Protein AF-A0A0B6YRT2-F1 (afdb_monomer_lite)

Organism: NCBI:txid1028688

pLDDT: mean 78.16, std 11.41, range [49.25, 94.38]

InterPro domains:
  IPR019412 IML2-like/Tetratricopeptide repeat protein 39-like [PF10300] (1-131)
  IPR019412 IML2-like/Tetratricopeptide repeat protein 39-like [PTHR31859] (1-129)

Foldseek 3Di:
DVVVVVVVVVVVVVVVVQQVVLVVLVVVLVPDDDDDDPVNLVSLLVSLLSLLVQLQVLVLDPPVVQVVQVVVVDHHDNVSSVVSLVVSLVSPDDPSNVVSLVSLLCVQPPSCVVSVVDRGPVVVNVVSPDDD

Radius of gyration: 16.4 Å; chains: 1; bounding box: 40×28×51 Å

Sequence (132 aa):
QDENLISFVKGGLKIRECYKTYKECHKILLNRKTQTDKHTIHFESGVCTGVGAFNLMISLLPSKIMKLLEFVGFSGNKKLGLTEMQRGCELHGGLRSKLCTLFLVAYHSLVTYVLGLGDGDIELASRLLIPV

Secondary structure (DSSP, 8-state):
-HHHHHHHHHHHHHHHHHHHHHHHHHHHHHH------HHHHHHHHHHHHHHHHHHHHHHTS-HHHHHHHHHTT----HHHHHHHHHHHHHS-SSHHHHHHHHHHHHIIIIIHHHTT-SS--HHHHHHHHS--

Structure (mmCIF, N/CA/C/O backbone):
data_AF-A0A0B6YRT2-F1
#
_entry.id   AF-A0A0B6YRT2-F1
#
loop_
_atom_site.group_PDB
_atom_site.id
_atom_site.type_symbol
_atom_site.label_atom_id
_atom_site.label_alt_id
_atom_site.label_comp_id
_atom_site.label_asym_id
_atom_site.label_entity_id
_atom_site.label_seq_id
_atom_site.pdbx_PDB_ins_code
_atom_site.Cartn_x
_atom_site.Cartn_y
_atom_site.Cartn_z
_atom_site.occupancy
_atom_site.B_iso_or_equiv
_atom_site.auth_seq_id
_atom_site.auth_comp_id
_atom_site.auth_asym_id
_atom_site.auth_atom_id
_atom_site.pdbx_PDB_model_num
ATOM 1 N N . GLN A 1 1 ? -7.066 -11.246 30.553 1.00 51.72 1 GLN A N 1
ATOM 2 C CA . GLN A 1 1 ? -7.733 -11.036 29.245 1.00 51.72 1 GLN A CA 1
ATOM 3 C C . GLN A 1 1 ? -7.319 -9.706 28.594 1.00 51.72 1 GLN A C 1
ATOM 5 O O . GLN A 1 1 ? -7.386 -9.612 27.374 1.00 51.72 1 GLN A O 1
ATOM 10 N N . ASP A 1 2 ? -6.803 -8.730 29.354 1.00 60.88 2 ASP A N 1
ATOM 11 C CA . ASP A 1 2 ? -6.440 -7.385 28.861 1.00 60.88 2 ASP A CA 1
ATOM 12 C C . ASP A 1 2 ? -5.130 -7.290 28.051 1.00 60.88 2 ASP A C 1
ATOM 14 O O . ASP A 1 2 ? -5.015 -6.440 27.167 1.00 60.88 2 ASP A O 1
ATOM 18 N N . GLU 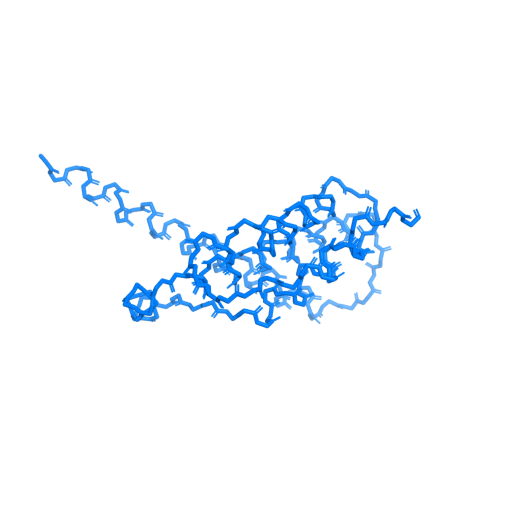A 1 3 ? -4.155 -8.185 28.267 1.00 69.00 3 GLU A N 1
ATOM 19 C CA . GLU A 1 3 ? -2.890 -8.193 27.500 1.00 69.00 3 GLU A CA 1
ATOM 20 C C . GLU A 1 3 ? -3.098 -8.411 25.993 1.00 69.00 3 GLU A C 1
ATOM 22 O O . GLU A 1 3 ? -2.397 -7.820 25.163 1.00 69.00 3 GLU A O 1
ATOM 27 N N . ASN A 1 4 ? -4.105 -9.206 25.622 1.00 81.94 4 ASN A N 1
ATOM 28 C CA . ASN A 1 4 ? -4.437 -9.448 24.221 1.00 81.94 4 ASN A CA 1
ATOM 29 C C . ASN A 1 4 ? -4.987 -8.178 23.562 1.00 81.94 4 ASN A C 1
ATOM 31 O O . ASN A 1 4 ? -4.567 -7.827 22.464 1.00 81.94 4 ASN A O 1
ATOM 35 N N . LEU A 1 5 ? -5.856 -7.420 24.239 1.00 82.12 5 LEU A N 1
ATOM 36 C CA . LEU A 1 5 ? -6.396 -6.178 23.679 1.00 82.12 5 LEU A CA 1
ATOM 37 C C . LEU A 1 5 ? -5.303 -5.112 23.510 1.00 82.12 5 LEU A C 1
ATOM 39 O O . LEU A 1 5 ? -5.216 -4.465 22.465 1.00 82.12 5 LEU A O 1
ATOM 43 N N . ILE A 1 6 ? -4.424 -4.969 24.505 1.00 86.69 6 ILE A N 1
ATOM 44 C CA . ILE A 1 6 ? -3.298 -4.026 24.449 1.00 86.69 6 ILE A CA 1
ATOM 45 C C . ILE A 1 6 ? -2.336 -4.391 23.310 1.00 86.69 6 ILE A C 1
ATOM 47 O O . ILE A 1 6 ? -1.856 -3.504 22.598 1.00 86.69 6 ILE A O 1
ATOM 51 N N . SER A 1 7 ? -2.052 -5.678 23.105 1.00 84.81 7 SER A N 1
ATOM 52 C CA . SER A 1 7 ? -1.199 -6.125 21.998 1.00 84.81 7 SER A CA 1
ATOM 53 C C . SER A 1 7 ? -1.856 -5.918 20.627 1.00 84.81 7 SER A C 1
ATOM 55 O O . SER A 1 7 ? -1.161 -5.470 19.711 1.00 84.81 7 SER A O 1
ATOM 57 N N . PHE A 1 8 ? -3.176 -6.099 20.490 1.00 82.50 8 PHE A N 1
ATOM 58 C CA . PHE A 1 8 ? -3.915 -5.738 19.269 1.00 82.50 8 PHE A CA 1
ATOM 59 C C . PHE A 1 8 ? -3.815 -4.243 18.948 1.00 82.50 8 PHE A C 1
ATOM 61 O O . PHE A 1 8 ? -3.486 -3.874 17.818 1.00 82.50 8 PHE A O 1
ATOM 68 N N . VAL A 1 9 ? -4.029 -3.375 19.942 1.00 86.38 9 VAL A N 1
ATOM 69 C CA . VAL A 1 9 ? -3.911 -1.917 19.766 1.00 86.38 9 VAL A CA 1
ATOM 70 C C . VAL A 1 9 ? -2.486 -1.533 19.364 1.00 86.38 9 VAL A C 1
ATOM 72 O O . VAL A 1 9 ? -2.293 -0.789 18.400 1.00 86.38 9 VAL A O 1
ATOM 75 N N . LYS A 1 10 ? -1.470 -2.083 20.041 1.00 86.62 10 LYS A N 1
ATOM 76 C CA . LYS A 1 10 ? -0.059 -1.875 19.675 1.00 86.62 10 LYS A CA 1
ATOM 77 C C . LYS A 1 10 ? 0.233 -2.348 18.249 1.00 86.62 10 LYS A C 1
ATOM 79 O O . LYS A 1 10 ? 0.958 -1.667 17.526 1.00 86.62 10 LYS A O 1
ATOM 84 N N . GLY A 1 11 ? -0.340 -3.476 17.832 1.00 86.44 11 GLY A N 1
ATOM 85 C CA . GLY A 1 11 ? -0.260 -3.972 16.458 1.00 86.44 11 GLY A CA 1
ATOM 86 C C . GLY A 1 11 ? -0.811 -2.959 15.454 1.00 86.44 11 GLY A C 1
ATOM 87 O O . GLY A 1 11 ? -0.103 -2.568 14.526 1.00 86.44 11 GLY A O 1
ATOM 88 N N . GLY A 1 12 ? -2.022 -2.449 15.691 1.00 84.75 12 GLY A N 1
ATOM 89 C CA . GLY A 1 12 ? -2.633 -1.410 14.855 1.00 84.75 12 GLY A CA 1
ATOM 90 C C . GLY A 1 12 ? -1.795 -0.127 14.770 1.00 84.75 12 GLY A C 1
ATOM 91 O O . GLY A 1 12 ? -1.616 0.431 13.686 1.00 84.75 12 GLY A O 1
ATOM 92 N N . LEU A 1 13 ? -1.207 0.316 15.886 1.00 88.00 13 LEU A N 1
ATOM 93 C CA . LEU A 1 13 ? -0.321 1.487 15.909 1.00 88.00 13 LEU A CA 1
ATOM 94 C C . LEU A 1 13 ? 0.959 1.276 15.088 1.00 88.00 13 LEU A C 1
ATOM 96 O O . LEU A 1 13 ? 1.362 2.184 14.362 1.00 88.00 13 LEU A O 1
ATOM 100 N N . LYS A 1 14 ? 1.563 0.083 15.135 1.00 88.44 14 LYS A N 1
ATOM 101 C CA . LYS A 1 14 ? 2.730 -0.256 14.301 1.00 88.44 14 LYS A CA 1
ATOM 102 C C . LYS A 1 14 ? 2.387 -0.274 12.812 1.00 88.44 14 LYS A C 1
ATOM 104 O O . LYS A 1 14 ? 3.154 0.233 11.996 1.00 88.44 14 LYS A O 1
ATOM 109 N N . ILE A 1 15 ? 1.215 -0.802 12.455 1.00 88.00 15 ILE A N 1
ATOM 110 C CA . ILE A 1 15 ? 0.708 -0.753 11.075 1.00 88.00 15 ILE A CA 1
ATOM 111 C C . ILE A 1 15 ? 0.567 0.711 10.618 1.00 88.00 15 ILE A C 1
ATOM 113 O O . ILE A 1 15 ? 0.920 1.038 9.483 1.00 88.00 15 ILE A O 1
ATOM 117 N N . ARG A 1 16 ? 0.141 1.618 11.513 1.00 87.19 16 ARG A N 1
ATOM 118 C CA . ARG A 1 16 ? 0.041 3.065 11.228 1.00 87.19 16 ARG A CA 1
ATOM 119 C C . ARG A 1 16 ? 1.366 3.683 10.882 1.00 87.19 16 ARG A C 1
ATOM 121 O O . ARG A 1 16 ? 1.475 4.440 9.920 1.00 87.19 16 ARG A O 1
ATOM 128 N N . GLU A 1 17 ? 2.348 3.397 11.715 1.00 90.81 17 GLU A N 1
ATOM 129 C CA . GLU A 1 17 ? 3.688 3.925 11.569 1.00 90.81 17 GLU A CA 1
ATOM 130 C C . GLU A 1 17 ? 4.311 3.437 10.262 1.00 90.81 17 GLU A C 1
ATOM 132 O O . GLU A 1 17 ? 4.808 4.250 9.488 1.00 90.81 17 GLU A O 1
ATOM 137 N N . CYS A 1 18 ? 4.145 2.150 9.942 1.00 91.38 18 CYS A N 1
ATOM 138 C CA . CYS A 1 18 ? 4.561 1.586 8.661 1.00 91.38 18 CYS A CA 1
ATOM 139 C C . CYS A 1 18 ? 3.924 2.324 7.470 1.00 91.38 18 CYS A C 1
ATOM 141 O O . CYS A 1 18 ? 4.638 2.774 6.570 1.00 91.38 18 CYS A O 1
ATOM 143 N N . TYR A 1 19 ? 2.602 2.529 7.488 1.00 90.88 19 TYR A N 1
ATOM 144 C CA . TYR A 1 19 ? 1.917 3.270 6.426 1.00 90.88 19 TYR A CA 1
ATOM 145 C C . TYR A 1 19 ? 2.415 4.719 6.313 1.00 90.88 19 TYR A C 1
ATOM 147 O O . TYR A 1 19 ? 2.618 5.232 5.209 1.00 90.88 19 TYR A O 1
ATOM 155 N N . LYS A 1 20 ? 2.658 5.389 7.445 1.00 91.56 20 LYS A N 1
ATOM 156 C CA . LYS A 1 20 ? 3.205 6.751 7.470 1.00 91.56 20 LYS A CA 1
ATOM 157 C C . LYS A 1 20 ? 4.597 6.807 6.838 1.00 91.56 20 LYS A C 1
ATOM 159 O O . LYS A 1 20 ? 4.827 7.682 6.009 1.00 91.56 20 LYS A O 1
ATOM 164 N N . THR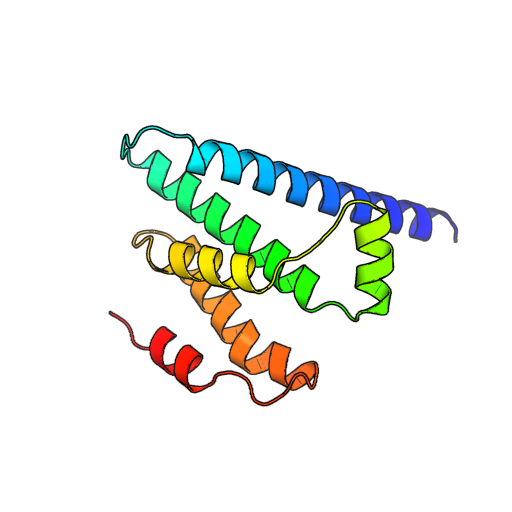 A 1 21 ? 5.475 5.860 7.159 1.00 94.38 21 THR A N 1
ATOM 165 C CA . THR A 1 21 ? 6.809 5.759 6.552 1.00 94.38 21 THR A CA 1
ATOM 166 C C . THR A 1 21 ? 6.720 5.627 5.034 1.00 94.38 21 THR A C 1
ATOM 168 O O . THR A 1 21 ? 7.382 6.380 4.325 1.00 94.38 21 THR A O 1
ATOM 171 N N . TYR A 1 22 ? 5.832 4.770 4.514 1.00 94.06 22 TYR A N 1
ATOM 172 C CA . TYR A 1 22 ? 5.622 4.660 3.065 1.00 94.06 22 TYR A CA 1
ATOM 173 C C . TYR A 1 22 ? 5.133 5.966 2.426 1.00 94.06 22 TYR A C 1
ATOM 175 O O . TYR A 1 22 ? 5.610 6.321 1.349 1.00 94.06 22 TYR A O 1
ATOM 183 N N . LYS A 1 23 ? 4.238 6.717 3.084 1.00 92.50 23 LYS A N 1
ATOM 184 C CA . LYS A 1 23 ? 3.802 8.037 2.593 1.00 92.50 23 LYS A CA 1
ATOM 185 C C . LYS A 1 23 ? 4.945 9.049 2.545 1.00 92.50 23 LYS A C 1
ATOM 187 O O . LYS A 1 23 ? 5.028 9.816 1.590 1.00 92.50 23 LYS A O 1
ATOM 192 N N . GLU A 1 24 ? 5.830 9.058 3.538 1.00 94.25 24 GLU A N 1
ATOM 193 C CA . GLU A 1 24 ? 7.006 9.934 3.504 1.00 94.25 24 GLU A CA 1
ATOM 194 C C . GLU A 1 24 ? 7.981 9.519 2.395 1.00 94.25 24 GLU A C 1
ATOM 196 O O . GLU A 1 24 ? 8.430 10.368 1.625 1.00 94.25 24 GLU A O 1
ATOM 201 N N . CYS A 1 25 ? 8.232 8.218 2.215 1.00 93.81 25 CYS A N 1
ATOM 202 C CA . CYS A 1 25 ? 9.041 7.731 1.096 1.00 93.81 25 CYS A CA 1
ATOM 203 C C . CYS A 1 25 ? 8.427 8.078 -0.271 1.00 93.81 25 CYS A C 1
ATOM 205 O O . CYS A 1 25 ? 9.162 8.402 -1.201 1.00 93.81 25 CYS A O 1
ATOM 207 N N . HIS A 1 26 ? 7.097 8.064 -0.392 1.00 93.81 26 HIS A N 1
ATOM 208 C CA . HIS A 1 26 ? 6.385 8.483 -1.604 1.00 93.81 26 HIS A CA 1
ATOM 209 C C . HIS A 1 26 ? 6.596 9.961 -1.916 1.00 93.81 26 HIS A C 1
ATOM 211 O O . HIS A 1 26 ? 6.919 10.304 -3.050 1.00 93.81 26 HIS A O 1
ATOM 217 N N . LYS A 1 27 ? 6.536 10.836 -0.906 1.00 93.12 27 LYS A N 1
ATOM 218 C CA . LYS A 1 27 ? 6.881 12.256 -1.077 1.00 93.12 27 LYS A CA 1
ATOM 219 C C . LYS A 1 27 ? 8.334 12.438 -1.506 1.00 93.12 27 LYS A C 1
ATOM 221 O O . LYS A 1 27 ? 8.604 13.259 -2.376 1.00 93.12 27 LYS A O 1
ATOM 226 N N . ILE A 1 28 ? 9.267 11.694 -0.910 1.00 91.94 28 ILE A N 1
ATOM 227 C CA . ILE A 1 28 ? 10.686 11.746 -1.295 1.00 91.94 28 ILE A CA 1
ATOM 228 C C . ILE A 1 28 ? 10.847 11.336 -2.760 1.00 91.94 28 ILE A C 1
ATOM 230 O O . ILE A 1 28 ? 11.532 12.021 -3.514 1.00 91.94 28 ILE A O 1
ATOM 234 N N . LEU A 1 29 ? 10.181 10.254 -3.169 1.00 89.50 29 LEU A N 1
AT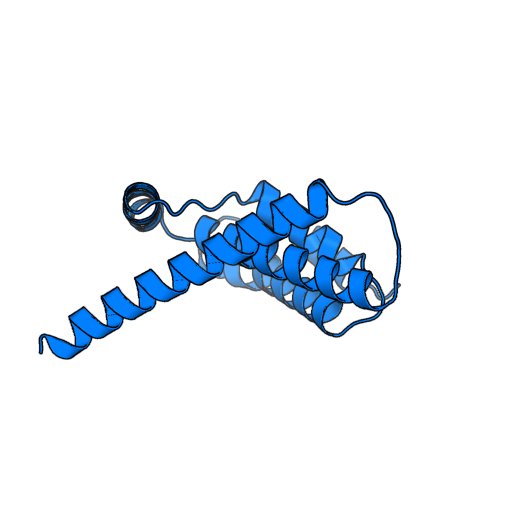OM 235 C CA . LEU A 1 29 ? 10.200 9.754 -4.539 1.00 89.50 29 LEU A CA 1
ATOM 236 C C . LEU A 1 29 ? 9.670 10.793 -5.540 1.00 89.50 29 LEU A C 1
ATOM 238 O O . LEU A 1 29 ? 10.313 11.015 -6.560 1.00 89.50 29 LEU A O 1
ATOM 242 N N . LEU A 1 30 ? 8.552 11.461 -5.234 1.00 87.88 30 LEU A N 1
ATOM 243 C CA . LEU A 1 30 ? 7.955 12.485 -6.104 1.00 87.88 30 LEU A CA 1
ATOM 244 C C . LEU A 1 30 ? 8.807 13.757 -6.227 1.00 87.88 30 LEU A C 1
ATOM 246 O O . LEU A 1 30 ? 8.787 14.410 -7.265 1.00 87.88 30 LEU A O 1
ATOM 250 N N . ASN A 1 31 ? 9.552 14.119 -5.181 1.00 87.38 31 ASN A N 1
ATOM 251 C CA . ASN A 1 31 ? 10.381 15.329 -5.161 1.00 87.38 31 ASN A CA 1
ATOM 252 C C . ASN A 1 31 ? 11.821 15.096 -5.651 1.00 87.38 31 ASN A C 1
ATOM 254 O O . ASN A 1 31 ? 12.629 16.029 -5.683 1.00 87.38 31 ASN A O 1
ATOM 258 N N . ARG A 1 32 ? 12.184 13.859 -6.006 1.00 81.62 32 ARG A N 1
ATOM 259 C CA . ARG A 1 32 ? 13.545 13.523 -6.425 1.00 81.62 32 ARG A CA 1
ATOM 260 C C . ARG A 1 32 ? 13.804 14.003 -7.855 1.00 81.62 32 ARG A C 1
ATOM 262 O O . ARG A 1 32 ? 13.046 13.698 -8.767 1.00 81.62 32 ARG A O 1
ATOM 269 N N . LYS A 1 33 ? 14.930 14.694 -8.072 1.00 69.62 33 LYS A N 1
ATOM 270 C CA . LYS A 1 33 ? 15.444 14.972 -9.424 1.00 69.62 33 LYS A CA 1
ATOM 271 C C . LYS A 1 33 ? 15.954 13.668 -10.042 1.00 69.62 33 LYS A C 1
ATOM 273 O O . LYS A 1 33 ? 16.705 12.944 -9.393 1.00 69.62 33 LYS A O 1
ATOM 278 N N . THR A 1 34 ? 15.523 13.374 -11.265 1.00 61.22 34 THR A N 1
ATOM 279 C CA . THR A 1 34 ? 15.721 12.107 -11.982 1.00 61.22 34 THR A CA 1
ATOM 280 C C . THR A 1 34 ? 17.204 11.741 -12.090 1.00 61.22 34 THR A C 1
ATOM 282 O O . THR A 1 34 ? 17.913 12.211 -12.974 1.00 61.22 34 THR A O 1
ATOM 285 N N . GLN A 1 35 ? 17.690 10.907 -11.173 1.00 61.22 35 GLN A N 1
ATOM 286 C CA . GLN A 1 35 ? 19.000 10.275 -11.267 1.00 61.22 35 GLN A CA 1
ATOM 287 C C . GLN A 1 35 ? 18.770 8.771 -11.146 1.00 61.22 35 GLN A C 1
ATOM 289 O O . GLN A 1 35 ? 18.498 8.246 -10.067 1.00 61.22 35 GLN A O 1
ATOM 294 N N . THR A 1 36 ? 18.762 8.104 -12.296 1.00 65.19 36 THR A N 1
ATOM 295 C CA . THR A 1 36 ? 18.403 6.690 -12.410 1.00 65.19 36 THR A CA 1
ATOM 296 C C . THR A 1 36 ? 19.635 5.833 -12.132 1.00 65.19 36 THR A C 1
ATOM 298 O O . THR A 1 36 ? 20.428 5.562 -13.029 1.00 65.19 36 THR A O 1
ATOM 301 N N . ASP A 1 37 ? 19.817 5.421 -10.878 1.00 71.81 37 ASP A N 1
ATOM 302 C CA . ASP A 1 37 ? 20.793 4.391 -10.497 1.00 71.81 37 ASP A CA 1
ATOM 303 C C . ASP A 1 37 ? 20.099 3.034 -10.219 1.00 71.81 37 ASP A C 1
ATOM 305 O O . ASP A 1 37 ? 18.877 2.950 -10.071 1.00 71.81 37 ASP A O 1
ATOM 309 N N . LYS A 1 38 ? 20.871 1.941 -10.130 1.00 70.88 38 LYS A N 1
ATOM 310 C CA . LYS A 1 38 ? 20.327 0.589 -9.873 1.00 70.88 38 LYS A CA 1
ATOM 311 C C . LYS A 1 38 ? 19.583 0.473 -8.531 1.00 70.88 38 LYS A C 1
ATOM 313 O O . LYS A 1 38 ? 18.639 -0.306 -8.420 1.00 70.88 38 LYS A O 1
ATOM 318 N N . HIS A 1 39 ? 19.971 1.241 -7.514 1.00 73.69 39 HIS A N 1
ATOM 319 C CA . HIS A 1 39 ? 19.301 1.257 -6.209 1.00 73.69 39 HIS A CA 1
ATOM 320 C C . HIS A 1 39 ? 17.977 2.032 -6.254 1.00 73.69 39 HIS A C 1
ATOM 322 O O . HIS A 1 39 ? 17.045 1.721 -5.510 1.00 73.69 39 HIS A O 1
ATOM 328 N N . THR A 1 40 ? 17.863 2.988 -7.171 1.00 79.50 40 THR A N 1
ATOM 329 C CA . THR A 1 40 ? 16.691 3.842 -7.366 1.00 79.50 40 THR A CA 1
ATOM 330 C C . THR A 1 40 ? 15.493 3.050 -7.856 1.00 79.50 40 THR A C 1
ATOM 332 O O . THR A 1 40 ? 14.411 3.218 -7.305 1.00 79.50 40 THR A O 1
ATOM 335 N N . ILE A 1 41 ? 15.695 2.114 -8.786 1.00 81.50 41 ILE A N 1
ATOM 336 C CA . ILE A 1 41 ? 14.636 1.215 -9.279 1.00 81.50 41 ILE A CA 1
ATOM 337 C C . ILE A 1 41 ? 14.065 0.381 -8.128 1.00 81.50 41 ILE A C 1
ATOM 339 O O . ILE A 1 41 ? 12.856 0.187 -7.998 1.00 81.50 41 ILE A O 1
ATOM 343 N N . HIS A 1 42 ? 14.940 -0.097 -7.244 1.00 83.56 42 HIS A N 1
ATOM 344 C CA . HIS A 1 42 ? 14.529 -0.850 -6.074 1.00 83.56 42 HIS A CA 1
ATOM 345 C C . HIS A 1 42 ? 13.820 0.021 -5.037 1.00 83.56 42 HIS A C 1
ATOM 347 O O . HIS A 1 42 ? 12.841 -0.432 -4.450 1.00 83.56 42 HIS A O 1
ATOM 353 N N . PHE A 1 43 ? 14.278 1.238 -4.780 1.00 87.12 43 PHE A N 1
ATOM 354 C CA . PHE A 1 43 ? 13.564 2.137 -3.880 1.00 87.12 43 PHE A CA 1
ATOM 355 C C . PHE A 1 43 ? 12.175 2.472 -4.435 1.00 87.12 43 PHE A C 1
ATOM 357 O O . PHE A 1 43 ? 11.180 2.238 -3.753 1.00 87.12 43 PHE A O 1
ATOM 364 N N . GLU A 1 44 ? 12.108 2.905 -5.693 1.00 88.06 44 GLU A N 1
ATOM 365 C CA . GLU A 1 44 ? 10.871 3.266 -6.379 1.00 88.06 44 GLU A CA 1
ATOM 366 C C . GLU A 1 44 ? 9.870 2.113 -6.370 1.00 88.06 44 GLU A C 1
ATOM 368 O O . GLU A 1 44 ? 8.775 2.269 -5.837 1.00 88.06 44 GLU A O 1
ATOM 373 N N . SER A 1 45 ? 10.276 0.925 -6.830 1.00 86.38 45 SER A N 1
ATOM 374 C CA . SER A 1 45 ? 9.411 -0.259 -6.830 1.00 86.38 45 SER A CA 1
ATOM 375 C C . SER A 1 45 ? 8.870 -0.560 -5.430 1.00 86.38 45 SER A C 1
ATOM 377 O O . SER A 1 45 ? 7.678 -0.793 -5.275 1.00 86.38 45 SER A O 1
ATOM 379 N N . GLY A 1 46 ? 9.702 -0.474 -4.386 1.00 88.25 46 GLY A N 1
ATOM 380 C CA . GLY A 1 46 ? 9.260 -0.714 -3.008 1.00 88.25 46 GLY A CA 1
ATOM 381 C C . GLY A 1 46 ? 8.242 0.295 -2.505 1.00 88.25 46 GLY A C 1
ATOM 382 O O . GLY A 1 46 ? 7.262 -0.089 -1.866 1.00 88.25 46 GLY A O 1
ATOM 383 N N . VAL A 1 47 ? 8.469 1.572 -2.797 1.00 91.94 47 VAL A N 1
ATOM 384 C CA . VAL A 1 47 ? 7.564 2.652 -2.406 1.00 91.94 47 VAL A CA 1
ATOM 385 C C . VAL A 1 47 ? 6.230 2.517 -3.137 1.00 91.94 47 VAL A C 1
ATOM 387 O O . VAL A 1 47 ? 5.194 2.536 -2.475 1.00 91.94 47 VAL A O 1
ATOM 390 N N . CYS A 1 48 ? 6.248 2.287 -4.452 1.00 90.69 48 CYS A N 1
ATOM 391 C CA . CYS A 1 48 ? 5.053 2.038 -5.262 1.00 90.69 48 CYS A CA 1
ATOM 392 C C . CYS A 1 48 ? 4.245 0.849 -4.723 1.00 90.69 48 CYS A C 1
ATOM 394 O O . CYS A 1 48 ? 3.051 0.982 -4.460 1.00 90.69 48 CYS A O 1
ATOM 396 N N . THR A 1 49 ? 4.900 -0.295 -4.473 1.00 89.56 49 THR A N 1
ATOM 397 C CA . THR A 1 49 ? 4.236 -1.489 -3.928 1.00 89.56 49 THR A CA 1
ATOM 398 C C . THR A 1 49 ? 3.620 -1.216 -2.559 1.00 89.56 49 THR A C 1
ATOM 400 O O . THR A 1 49 ? 2.463 -1.555 -2.329 1.00 89.56 49 THR A O 1
ATOM 403 N N . GLY A 1 50 ? 4.371 -0.613 -1.633 1.00 91.06 50 GLY A N 1
ATOM 404 C CA . GLY A 1 50 ? 3.894 -0.380 -0.270 1.00 91.06 50 GLY A CA 1
ATOM 405 C C . GLY A 1 50 ? 2.736 0.614 -0.215 1.00 91.06 50 GLY A C 1
ATOM 406 O O . GLY A 1 50 ? 1.708 0.331 0.402 1.00 91.06 50 GLY A O 1
ATOM 407 N N . VAL A 1 51 ? 2.862 1.750 -0.907 1.00 93.19 51 VAL A N 1
ATOM 408 C CA . VAL A 1 51 ? 1.790 2.754 -1.009 1.00 93.19 51 VAL A CA 1
ATOM 409 C C . VAL A 1 51 ? 0.567 2.157 -1.696 1.00 93.19 51 VAL A C 1
ATOM 411 O O . VAL A 1 51 ? -0.546 2.332 -1.190 1.00 93.19 51 VAL A O 1
ATOM 414 N N . GLY A 1 52 ? 0.777 1.421 -2.791 1.00 91.00 52 GLY A N 1
ATOM 415 C CA . GLY A 1 52 ? -0.256 0.704 -3.528 1.00 91.00 52 GLY A CA 1
ATOM 416 C C . GLY A 1 52 ? -1.040 -0.248 -2.630 1.00 91.00 52 GLY A C 1
ATOM 417 O O . GLY A 1 52 ? -2.257 -0.118 -2.479 1.00 91.00 52 GLY A O 1
ATOM 418 N N . ALA A 1 53 ? -0.325 -1.157 -1.963 1.00 89.56 53 ALA A N 1
ATOM 419 C CA . ALA A 1 53 ? -0.894 -2.189 -1.106 1.00 89.56 53 ALA A CA 1
ATOM 420 C C . ALA A 1 53 ? -1.677 -1.602 0.072 1.00 89.56 53 ALA A C 1
ATOM 422 O O . ALA A 1 53 ? -2.824 -1.989 0.286 1.00 89.56 53 ALA A O 1
ATOM 423 N N . PHE A 1 54 ? -1.106 -0.649 0.818 1.00 91.12 54 PHE A N 1
ATOM 424 C CA . PHE A 1 54 ? -1.808 -0.039 1.950 1.00 91.12 54 PHE A CA 1
ATOM 425 C C . PHE A 1 54 ? -3.078 0.688 1.511 1.00 91.12 54 PHE A C 1
ATOM 427 O O . PHE A 1 54 ? -4.130 0.491 2.115 1.00 91.12 54 PHE A O 1
ATOM 434 N N . ASN A 1 55 ? -3.009 1.490 0.446 1.00 90.81 55 ASN A N 1
ATOM 435 C CA . ASN A 1 55 ? -4.175 2.224 -0.036 1.00 90.81 55 ASN A CA 1
ATOM 436 C C . ASN A 1 55 ? -5.285 1.289 -0.534 1.00 90.81 55 ASN A C 1
ATOM 438 O O . ASN A 1 55 ? -6.453 1.530 -0.226 1.00 90.81 55 ASN A O 1
ATOM 442 N N . LEU A 1 56 ? -4.928 0.209 -1.237 1.00 87.06 56 LEU A N 1
ATOM 443 C CA . LEU A 1 56 ? -5.872 -0.813 -1.691 1.00 87.06 56 LEU A CA 1
ATOM 444 C C . LEU A 1 56 ? -6.491 -1.577 -0.519 1.00 87.06 56 LEU A C 1
ATOM 446 O O . LEU A 1 56 ? -7.714 -1.585 -0.397 1.00 87.06 56 LEU A O 1
ATOM 450 N N . MET A 1 57 ? -5.674 -2.158 0.364 1.00 86.12 57 MET A N 1
ATOM 451 C CA . MET A 1 57 ? -6.153 -2.935 1.514 1.00 86.12 57 MET A CA 1
ATOM 452 C C . MET A 1 57 ? -7.054 -2.105 2.425 1.00 86.12 57 MET A C 1
ATOM 454 O O . MET A 1 57 ? -8.115 -2.575 2.820 1.00 86.12 57 MET A O 1
ATOM 458 N N . ILE A 1 58 ? -6.667 -0.860 2.721 1.00 85.69 58 ILE A N 1
ATOM 459 C CA . ILE A 1 58 ? -7.484 0.027 3.551 1.00 85.69 58 ILE A CA 1
ATOM 460 C C . ILE A 1 58 ? -8.796 0.351 2.825 1.00 85.69 58 ILE A C 1
ATOM 462 O O . ILE A 1 58 ? -9.855 0.218 3.423 1.00 85.69 58 ILE A O 1
ATOM 466 N N . SER A 1 59 ? -8.764 0.679 1.527 1.00 84.25 59 SER A N 1
ATOM 467 C CA . SER A 1 59 ? -9.984 1.004 0.762 1.00 84.25 59 SER A CA 1
ATOM 468 C C . SER A 1 59 ? -11.005 -0.136 0.648 1.00 84.25 59 SER A C 1
ATOM 470 O O . SER A 1 59 ? -12.159 0.113 0.309 1.00 84.25 59 SER A O 1
ATOM 472 N N . LEU A 1 60 ? -10.580 -1.374 0.906 1.00 81.56 60 LEU A N 1
ATOM 473 C CA . LEU A 1 60 ? -11.432 -2.562 0.906 1.00 81.56 60 LEU A CA 1
ATOM 474 C C . LEU A 1 60 ? -12.114 -2.821 2.249 1.00 81.56 60 LEU A C 1
ATOM 476 O O . LEU A 1 60 ? -13.004 -3.667 2.329 1.00 81.56 60 LEU A O 1
ATOM 480 N N . LEU A 1 61 ? -11.693 -2.134 3.312 1.00 80.75 61 LEU A N 1
ATOM 481 C CA . LEU A 1 61 ? -12.303 -2.312 4.618 1.00 80.75 61 LEU A CA 1
ATOM 482 C C . LEU A 1 61 ? -13.747 -1.787 4.599 1.00 80.75 61 LEU A C 1
ATOM 484 O O . LEU A 1 61 ? -14.022 -0.739 4.010 1.00 80.75 61 LEU A O 1
ATOM 488 N N . PRO A 1 62 ? -14.681 -2.466 5.288 1.00 79.00 62 PRO A N 1
ATOM 489 C CA . PRO A 1 62 ? -16.044 -1.984 5.449 1.00 79.00 62 PRO A CA 1
ATOM 490 C C . PRO A 1 62 ? -16.086 -0.538 5.952 1.00 79.00 62 PRO A C 1
ATOM 492 O O . PRO A 1 62 ? -15.304 -0.144 6.820 1.00 79.00 62 PRO A O 1
ATOM 495 N N . SER A 1 63 ? -17.065 0.236 5.480 1.00 77.94 63 SER A N 1
ATOM 496 C CA . SER A 1 63 ? -17.221 1.667 5.795 1.00 77.94 63 SER A CA 1
ATOM 497 C C . SER A 1 63 ? -17.203 1.985 7.297 1.00 77.94 63 SER A C 1
ATOM 499 O O . SER A 1 63 ? -16.710 3.034 7.708 1.00 77.94 63 SER A O 1
ATOM 501 N N . LYS A 1 64 ? -17.689 1.066 8.140 1.00 75.88 64 LYS A N 1
ATOM 502 C CA . LYS A 1 64 ? -17.642 1.185 9.607 1.00 75.88 64 LYS A CA 1
ATOM 503 C C . LYS A 1 64 ? -16.209 1.168 10.156 1.00 75.88 64 LYS A C 1
ATOM 505 O O . LYS A 1 64 ? -15.899 1.950 11.046 1.00 75.88 64 LYS A O 1
ATOM 510 N N . ILE A 1 65 ? -15.346 0.309 9.615 1.00 80.00 65 ILE A N 1
ATOM 511 C CA . ILE A 1 65 ? -13.933 0.204 10.010 1.00 80.00 65 ILE A CA 1
ATOM 512 C C . ILE A 1 65 ? -13.151 1.397 9.456 1.00 80.00 65 ILE A C 1
ATOM 514 O O . ILE A 1 65 ? -12.348 1.985 10.174 1.00 80.00 65 ILE A O 1
ATOM 518 N N . MET A 1 66 ? -13.449 1.813 8.222 1.00 77.62 66 MET A N 1
ATOM 519 C CA . MET A 1 66 ? -12.852 3.004 7.614 1.00 77.62 66 MET A CA 1
ATOM 520 C C . MET A 1 66 ? -13.058 4.264 8.452 1.00 77.62 66 MET A C 1
ATOM 522 O O . MET A 1 66 ? -12.089 4.958 8.733 1.00 77.62 66 MET A O 1
ATOM 526 N N . LYS A 1 67 ? -14.277 4.517 8.943 1.00 79.00 67 LYS A N 1
ATOM 527 C CA . LYS A 1 67 ? -14.561 5.680 9.806 1.00 79.00 67 LYS A CA 1
ATOM 528 C C . LYS A 1 67 ? -13.731 5.691 11.095 1.00 79.00 67 LYS A C 1
ATOM 530 O O . LYS A 1 67 ? -13.288 6.747 11.535 1.00 79.00 67 LYS A O 1
ATOM 535 N N . LEU A 1 68 ? -13.507 4.521 11.698 1.00 79.19 68 LEU A N 1
ATOM 536 C CA . LEU A 1 68 ? -12.667 4.391 12.894 1.00 79.19 68 LEU A CA 1
ATOM 537 C C . LEU A 1 68 ? -11.192 4.647 12.574 1.00 79.19 68 LEU A C 1
ATOM 539 O O . LEU A 1 68 ? -10.494 5.309 13.336 1.00 79.19 68 LEU A O 1
ATOM 543 N N . LEU A 1 69 ? -10.720 4.142 11.436 1.00 78.62 69 LEU A N 1
ATOM 544 C CA . LEU A 1 69 ? -9.355 4.349 10.967 1.00 78.62 69 LEU A CA 1
ATOM 545 C C . LEU A 1 69 ? -9.095 5.818 10.605 1.00 78.62 69 LEU A C 1
ATOM 547 O O . LEU A 1 69 ? -8.079 6.371 11.033 1.00 78.62 69 LEU A O 1
ATOM 551 N N . GLU A 1 70 ? -10.027 6.472 9.914 1.00 80.69 70 GLU A N 1
ATOM 552 C CA . GLU A 1 70 ? -9.938 7.890 9.543 1.00 80.69 70 GLU A CA 1
ATOM 553 C C . GLU A 1 70 ? -9.808 8.784 10.772 1.00 80.69 70 GLU A C 1
ATOM 555 O O . GLU A 1 70 ? -8.935 9.652 10.808 1.00 80.69 70 GLU A O 1
ATOM 560 N N . PHE A 1 71 ? -10.581 8.497 11.821 1.00 79.12 71 PHE A N 1
ATOM 561 C CA . PHE A 1 71 ? -10.476 9.190 13.103 1.00 79.12 71 PHE A CA 1
ATOM 562 C C . PHE A 1 71 ? -9.074 9.080 13.734 1.00 79.12 71 PHE A C 1
ATOM 564 O O . PHE A 1 71 ? -8.591 10.017 14.365 1.00 79.12 71 PHE A O 1
ATOM 571 N N . VAL A 1 72 ? -8.378 7.959 13.524 1.00 75.38 72 VAL A N 1
ATOM 572 C CA . VAL A 1 72 ? -7.025 7.695 14.054 1.00 75.38 72 VAL A CA 1
ATOM 573 C C . VAL A 1 72 ? -5.913 8.160 13.085 1.00 75.38 72 VAL A C 1
ATOM 575 O O . VAL A 1 72 ? -4.717 7.996 13.368 1.00 75.38 72 VAL A O 1
ATOM 578 N N . GLY A 1 73 ? -6.285 8.781 11.958 1.00 72.88 73 GLY A N 1
ATOM 579 C CA . GLY A 1 73 ? -5.373 9.334 10.949 1.00 72.88 73 GLY A CA 1
ATOM 580 C C . GLY A 1 73 ? -4.994 8.368 9.819 1.00 72.88 73 GLY A C 1
ATOM 581 O O . GLY A 1 73 ? -3.980 8.571 9.141 1.00 72.88 73 GLY A O 1
ATOM 582 N N . PHE A 1 74 ? -5.774 7.306 9.622 1.00 74.88 74 PHE A N 1
ATOM 583 C CA . PHE A 1 74 ? -5.624 6.351 8.529 1.00 74.88 74 PHE A CA 1
ATOM 584 C C . PHE A 1 74 ? -6.713 6.541 7.482 1.00 74.88 74 PHE A C 1
ATOM 586 O O . PHE A 1 74 ? -7.887 6.345 7.761 1.00 74.88 74 PHE A O 1
ATOM 593 N N . SER A 1 75 ? -6.322 6.798 6.242 1.00 81.19 75 SER A N 1
ATOM 594 C CA . SER A 1 75 ? -7.232 6.696 5.107 1.00 81.19 75 SER A CA 1
ATOM 595 C C . SER A 1 75 ? -6.549 5.972 3.957 1.00 81.19 75 SER A C 1
ATOM 597 O O . SER A 1 75 ? -5.328 6.061 3.772 1.00 81.19 75 SER A O 1
ATOM 599 N N . GLY A 1 76 ? -7.352 5.216 3.217 1.00 83.62 76 GLY A N 1
ATOM 600 C CA . GLY A 1 76 ? -6.951 4.532 1.998 1.00 83.62 76 GLY A CA 1
ATOM 601 C C . GLY A 1 76 ? -7.629 5.181 0.804 1.00 83.62 76 GLY A C 1
ATOM 602 O O . GLY A 1 76 ? -8.818 5.484 0.850 1.00 83.62 76 GLY A O 1
ATOM 603 N N . ASN A 1 77 ? -6.879 5.384 -0.272 1.00 88.00 77 ASN A N 1
ATOM 604 C CA . ASN A 1 77 ? -7.385 5.895 -1.535 1.00 88.00 77 ASN A CA 1
ATOM 605 C C . ASN A 1 77 ? -7.242 4.810 -2.607 1.00 88.00 77 ASN A C 1
ATOM 607 O O . ASN A 1 77 ? -6.151 4.586 -3.126 1.00 88.00 77 ASN A O 1
ATOM 611 N N . LYS A 1 78 ? -8.354 4.158 -2.968 1.00 85.69 78 LYS A N 1
ATOM 612 C CA . LYS A 1 78 ? -8.369 3.068 -3.959 1.00 85.69 78 LYS A CA 1
ATOM 613 C C . LYS A 1 78 ? -7.697 3.458 -5.279 1.00 85.69 78 LYS A C 1
ATOM 615 O O . LYS A 1 78 ? -6.919 2.675 -5.812 1.00 85.69 78 LYS A O 1
ATOM 620 N N . LYS A 1 79 ? -7.974 4.662 -5.795 1.00 88.69 79 LYS A N 1
ATOM 621 C CA . LYS A 1 79 ? -7.432 5.132 -7.080 1.00 88.69 79 LYS A CA 1
ATOM 622 C C . LYS A 1 79 ? -5.914 5.278 -7.014 1.00 88.69 79 LYS A C 1
ATOM 624 O O . LYS A 1 79 ? -5.224 4.739 -7.868 1.00 88.69 79 LYS A O 1
ATOM 629 N N . LEU A 1 80 ? -5.409 5.934 -5.967 1.00 89.94 80 LEU A N 1
ATOM 630 C CA . LEU A 1 80 ? -3.968 6.029 -5.718 1.00 89.94 80 LEU A CA 1
ATOM 631 C C . LEU A 1 80 ? -3.345 4.636 -5.579 1.00 89.94 80 LEU A C 1
ATOM 633 O O . LEU A 1 80 ? -2.301 4.366 -6.162 1.00 89.94 80 LEU A O 1
ATOM 637 N N . GLY A 1 81 ? -4.016 3.748 -4.842 1.00 89.75 81 GLY A N 1
ATOM 638 C CA . GLY A 1 81 ? -3.579 2.374 -4.644 1.00 89.75 81 GLY A CA 1
ATOM 639 C C . GLY A 1 81 ? -3.381 1.619 -5.960 1.00 89.75 81 GLY A C 1
ATOM 640 O O . GLY A 1 81 ? -2.328 1.024 -6.167 1.00 89.75 81 GLY A O 1
ATOM 641 N N . LEU A 1 82 ? -4.357 1.696 -6.870 1.00 87.06 82 LEU A N 1
ATOM 642 C CA . LEU A 1 82 ? -4.279 1.078 -8.198 1.00 87.06 82 LEU A CA 1
ATOM 643 C C . LEU A 1 82 ? -3.174 1.696 -9.062 1.00 87.06 82 LEU A C 1
ATOM 645 O O . LEU A 1 82 ? -2.376 0.956 -9.631 1.00 87.06 82 LEU A O 1
ATOM 649 N N . THR A 1 83 ? -3.089 3.028 -9.123 1.00 90.69 83 THR A N 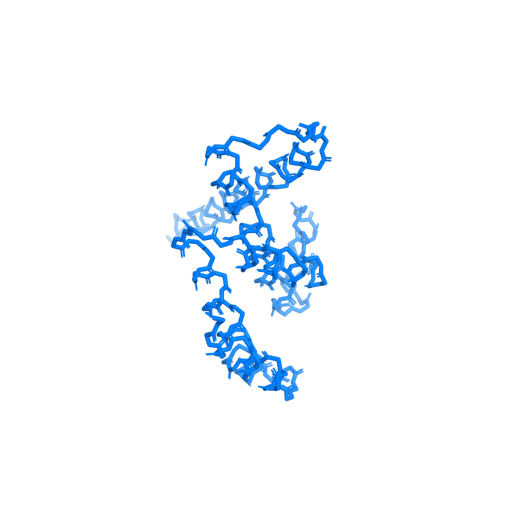1
ATOM 650 C CA . THR A 1 83 ? -2.080 3.731 -9.933 1.00 90.69 83 THR A CA 1
ATOM 651 C C . THR A 1 83 ? -0.654 3.397 -9.491 1.00 90.69 83 THR A C 1
ATOM 653 O O . THR A 1 83 ? 0.196 3.090 -10.323 1.00 90.69 83 THR A O 1
ATOM 656 N N . GLU A 1 84 ? -0.381 3.398 -8.185 1.00 89.06 84 GLU A N 1
ATOM 657 C CA . GLU A 1 84 ? 0.949 3.060 -7.665 1.00 89.06 84 GLU A CA 1
ATOM 658 C C . GLU A 1 84 ? 1.286 1.580 -7.863 1.00 89.06 84 GLU A C 1
ATOM 660 O O . GLU A 1 84 ? 2.425 1.242 -8.180 1.00 89.06 84 GLU A O 1
ATOM 665 N N . MET A 1 85 ? 0.301 0.689 -7.734 1.00 86.06 85 MET A N 1
ATOM 666 C CA . MET A 1 85 ? 0.514 -0.740 -7.954 1.00 86.06 85 MET A CA 1
ATOM 667 C C . MET A 1 85 ? 0.790 -1.056 -9.435 1.00 86.06 85 MET A C 1
ATOM 669 O O . MET A 1 85 ? 1.648 -1.889 -9.725 1.00 86.06 85 MET A O 1
ATOM 673 N N . GLN A 1 86 ? 0.127 -0.359 -10.366 1.00 85.00 86 GLN A N 1
ATOM 674 C CA . GLN A 1 86 ? 0.413 -0.433 -11.806 1.00 85.00 86 GLN A CA 1
ATOM 675 C C . GLN A 1 86 ? 1.823 0.073 -12.121 1.00 85.00 86 GLN A C 1
ATOM 677 O O . GLN A 1 86 ? 2.608 -0.661 -12.719 1.00 85.00 86 GLN A O 1
ATOM 682 N N . ARG A 1 87 ? 2.201 1.250 -11.600 1.00 84.94 87 ARG A N 1
ATOM 683 C CA . ARG A 1 87 ? 3.576 1.769 -11.710 1.00 84.94 87 ARG A CA 1
ATOM 684 C C . ARG A 1 87 ? 4.605 0.782 -11.147 1.00 84.94 87 ARG A C 1
ATOM 686 O O . ARG A 1 87 ? 5.676 0.590 -11.712 1.00 84.94 87 ARG A O 1
ATOM 693 N N . GLY A 1 88 ? 4.265 0.109 -10.047 1.00 82.44 88 GLY A N 1
ATOM 694 C CA . GLY A 1 88 ? 5.061 -0.967 -9.454 1.00 82.44 88 GLY A CA 1
ATOM 695 C C . GLY A 1 88 ? 5.267 -2.179 -10.372 1.00 82.44 88 GLY A C 1
ATOM 696 O O . GLY A 1 88 ? 6.335 -2.793 -10.322 1.00 82.44 88 GLY A O 1
ATOM 697 N N . CYS A 1 89 ? 4.281 -2.512 -11.211 1.00 79.31 89 CYS A N 1
ATOM 698 C CA . CYS A 1 89 ? 4.370 -3.598 -12.192 1.00 79.31 89 CYS A CA 1
ATOM 699 C C . CYS A 1 89 ? 5.283 -3.225 -13.367 1.00 79.31 89 CYS A C 1
ATOM 701 O O . CYS A 1 89 ? 6.117 -4.039 -13.763 1.00 79.31 89 CYS A O 1
ATOM 703 N N . GLU A 1 90 ? 5.162 -1.993 -13.868 1.00 79.00 90 GLU A N 1
ATOM 704 C CA . GLU A 1 90 ? 5.921 -1.456 -15.012 1.00 79.00 90 GLU A CA 1
ATOM 705 C C . GLU A 1 90 ? 7.423 -1.287 -14.723 1.00 79.00 90 GLU A C 1
ATOM 707 O O . GLU A 1 90 ? 8.245 -1.241 -15.639 1.00 79.00 90 GLU A O 1
ATOM 712 N N . LEU A 1 91 ? 7.815 -1.250 -13.444 1.00 74.94 91 LEU A N 1
ATOM 713 C CA . LEU A 1 91 ? 9.213 -1.263 -13.007 1.00 74.94 91 LEU A CA 1
ATOM 714 C C . LEU A 1 91 ? 9.819 -2.665 -13.198 1.00 74.94 91 LEU A C 1
ATOM 716 O O . LEU A 1 91 ? 9.999 -3.441 -12.252 1.00 74.94 91 LEU A O 1
ATOM 720 N N . HIS A 1 92 ? 10.112 -2.997 -14.456 1.00 64.81 92 HIS A N 1
ATOM 721 C C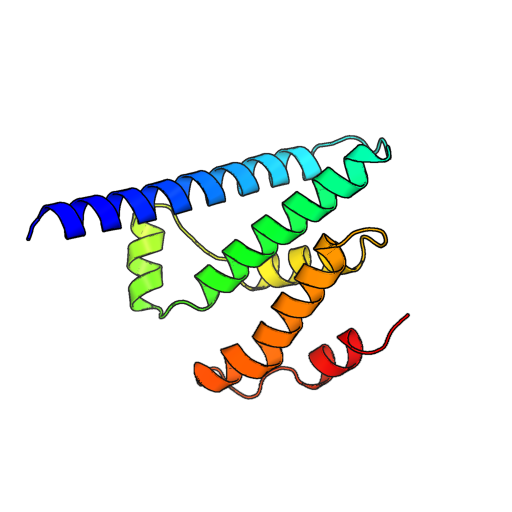A . HIS A 1 92 ? 10.712 -4.262 -14.869 1.00 64.81 92 HIS A CA 1
ATOM 722 C C . HIS A 1 92 ? 12.087 -4.471 -14.208 1.00 64.81 92 HIS A C 1
ATOM 724 O O . HIS A 1 92 ? 12.939 -3.583 -14.208 1.00 64.81 92 HIS A O 1
ATOM 730 N N . GLY A 1 93 ? 12.317 -5.669 -13.649 1.00 61.66 93 GLY A N 1
ATOM 731 C CA . GLY A 1 93 ? 13.636 -6.073 -13.134 1.00 61.66 93 GLY A CA 1
ATOM 732 C C . GLY A 1 93 ? 13.706 -6.543 -11.675 1.00 61.66 93 GLY A C 1
ATOM 733 O O . GLY A 1 93 ? 14.807 -6.678 -11.146 1.00 61.66 93 GLY A O 1
ATOM 734 N N . GLY A 1 94 ? 12.585 -6.823 -10.993 1.00 66.06 94 GLY A N 1
ATOM 735 C CA . GLY A 1 94 ? 12.635 -7.327 -9.611 1.00 66.06 94 GLY A CA 1
ATOM 736 C C . GLY A 1 94 ? 11.431 -8.153 -9.146 1.00 66.06 94 GLY A C 1
ATOM 737 O O . GLY A 1 94 ? 10.334 -8.047 -9.684 1.00 66.06 94 GLY A O 1
ATOM 738 N N . LEU A 1 95 ? 11.629 -8.942 -8.079 1.00 71.38 95 LEU A N 1
ATOM 739 C CA . LEU A 1 95 ? 10.593 -9.765 -7.425 1.00 71.38 95 LEU A CA 1
ATOM 740 C C . LEU A 1 95 ? 9.351 -8.951 -7.018 1.00 71.38 95 LEU A C 1
ATOM 742 O O . LEU A 1 95 ? 8.234 -9.453 -7.060 1.00 71.38 95 LEU A O 1
ATOM 746 N N . ARG A 1 96 ? 9.542 -7.680 -6.653 1.00 70.69 96 ARG A N 1
ATOM 747 C CA . ARG A 1 96 ? 8.462 -6.790 -6.206 1.00 70.69 96 ARG A CA 1
ATOM 748 C C . ARG A 1 96 ? 7.487 -6.395 -7.311 1.00 70.69 96 ARG A C 1
ATOM 750 O O . ARG A 1 96 ? 6.308 -6.263 -7.011 1.00 70.69 96 ARG A O 1
ATOM 757 N N . SER A 1 97 ? 7.934 -6.309 -8.565 1.00 67.94 97 SER A N 1
ATOM 758 C CA . SER A 1 97 ? 7.032 -6.129 -9.713 1.00 67.94 97 SER A CA 1
ATOM 759 C C . SER A 1 97 ? 6.096 -7.341 -9.849 1.00 67.94 97 SER A C 1
ATOM 761 O O . SER A 1 97 ? 4.881 -7.172 -9.878 1.00 67.94 97 SER A O 1
ATOM 763 N N . LYS A 1 98 ? 6.623 -8.572 -9.728 1.00 73.88 98 LYS A N 1
ATOM 764 C CA . LYS A 1 98 ? 5.801 -9.802 -9.716 1.00 73.88 98 LYS A CA 1
ATOM 765 C C . LYS A 1 98 ? 4.826 -9.864 -8.534 1.00 73.88 98 LYS A C 1
ATOM 767 O O . LYS A 1 98 ? 3.699 -10.328 -8.691 1.00 73.88 98 LYS A O 1
ATOM 772 N N . LEU A 1 99 ? 5.235 -9.389 -7.353 1.00 77.31 99 LEU A N 1
ATOM 773 C CA . LEU A 1 99 ? 4.339 -9.286 -6.195 1.00 77.31 99 LEU A CA 1
ATOM 774 C C . LEU A 1 99 ? 3.217 -8.268 -6.438 1.00 77.31 99 LEU A C 1
ATOM 776 O O . LEU A 1 99 ? 2.079 -8.566 -6.097 1.00 77.31 99 LEU A O 1
ATOM 780 N N . CYS A 1 100 ? 3.496 -7.115 -7.059 1.00 74.94 100 CYS A N 1
ATOM 781 C CA . CYS A 1 100 ? 2.455 -6.147 -7.432 1.00 74.94 100 CYS A CA 1
ATOM 782 C C . CYS A 1 100 ? 1.409 -6.783 -8.351 1.00 74.94 100 CYS A C 1
ATOM 784 O O . CYS A 1 100 ? 0.212 -6.642 -8.101 1.00 74.94 100 CYS A O 1
ATOM 786 N N . THR A 1 101 ? 1.856 -7.541 -9.357 1.00 75.38 101 THR A N 1
ATOM 787 C CA . THR A 1 101 ? 0.966 -8.282 -10.258 1.00 75.38 101 THR A CA 1
ATOM 788 C C . THR A 1 101 ? 0.115 -9.291 -9.491 1.00 75.38 101 THR A C 1
ATOM 790 O O . THR A 1 101 ? -1.101 -9.303 -9.652 1.00 75.38 101 THR A O 1
ATOM 793 N N . LEU A 1 102 ? 0.713 -10.086 -8.595 1.00 79.75 102 LEU A N 1
ATOM 794 C CA . LEU A 1 102 ? -0.022 -11.035 -7.749 1.00 79.75 102 LEU A CA 1
ATOM 795 C C . LEU A 1 102 ? -1.061 -10.339 -6.859 1.00 79.75 102 LEU A C 1
ATOM 797 O O . LEU A 1 102 ? -2.189 -10.818 -6.757 1.00 79.75 102 LEU A O 1
ATOM 801 N N . PHE A 1 103 ? -0.716 -9.202 -6.247 1.00 79.81 103 PHE A N 1
ATOM 802 C CA . PHE A 1 103 ? -1.651 -8.420 -5.435 1.00 79.81 103 PHE A CA 1
ATOM 803 C C . PHE A 1 103 ? -2.817 -7.873 -6.265 1.00 79.81 103 PHE A C 1
ATOM 805 O O . PHE A 1 103 ? -3.958 -7.946 -5.810 1.00 79.81 103 PHE A O 1
ATOM 812 N N . LEU A 1 104 ? -2.561 -7.361 -7.473 1.00 74.38 104 LEU A N 1
ATOM 813 C CA . LEU A 1 104 ? -3.616 -6.889 -8.377 1.00 74.38 104 LEU A CA 1
ATOM 814 C C . LEU A 1 104 ? -4.516 -8.034 -8.844 1.00 74.38 104 LEU A C 1
ATOM 816 O O . LEU A 1 104 ? -5.738 -7.917 -8.782 1.00 74.38 104 LEU A O 1
ATOM 820 N N . VAL A 1 105 ? -3.939 -9.163 -9.249 1.00 77.25 105 VAL A N 1
ATOM 821 C CA . VAL A 1 105 ? -4.711 -10.336 -9.680 1.00 77.25 105 VAL A CA 1
ATOM 822 C C . VAL A 1 105 ? -5.566 -10.870 -8.531 1.00 77.25 105 VAL A C 1
ATOM 824 O O . VAL A 1 105 ? -6.760 -11.106 -8.719 1.00 77.25 105 VAL A O 1
ATOM 827 N N . ALA A 1 106 ? -5.009 -10.986 -7.322 1.00 77.00 106 ALA A N 1
ATOM 828 C CA . ALA A 1 106 ? -5.768 -11.383 -6.137 1.00 77.00 106 ALA A CA 1
ATOM 829 C C . ALA A 1 106 ? -6.888 -10.378 -5.811 1.00 77.00 106 ALA A C 1
ATOM 831 O O . ALA A 1 106 ? -8.005 -10.782 -5.482 1.00 77.00 106 ALA A O 1
ATOM 832 N N . TYR A 1 107 ? -6.625 -9.076 -5.953 1.00 71.31 107 TYR A N 1
ATOM 833 C CA . TYR A 1 107 ? -7.620 -8.021 -5.755 1.00 71.31 107 TYR A CA 1
ATOM 834 C C . TYR A 1 107 ? -8.812 -8.163 -6.714 1.00 71.31 107 TYR A C 1
ATOM 836 O O . TYR A 1 107 ? -9.971 -8.164 -6.284 1.00 71.31 107 TYR A O 1
ATOM 844 N N . HIS A 1 108 ? -8.527 -8.310 -8.008 1.00 68.06 108 HIS A N 1
ATOM 845 C CA . HIS A 1 108 ? -9.538 -8.354 -9.066 1.00 68.06 108 HIS A CA 1
ATOM 846 C C . HIS A 1 108 ? -10.231 -9.717 -9.215 1.00 68.06 108 HIS A C 1
ATOM 848 O O . HIS A 1 108 ? -11.337 -9.752 -9.736 1.00 68.06 108 HIS A O 1
ATOM 854 N N . SER A 1 109 ? -9.629 -10.814 -8.740 1.00 66.56 109 SER A N 1
ATOM 855 C CA . SER A 1 109 ? -10.191 -12.169 -8.913 1.00 66.56 109 SER A CA 1
ATOM 856 C C . SER A 1 109 ? -10.816 -12.744 -7.642 1.00 66.56 109 SER A C 1
ATOM 858 O O . SER A 1 109 ? -11.798 -13.473 -7.712 1.00 66.56 109 SER A O 1
ATOM 860 N N . LEU A 1 110 ? -10.243 -12.452 -6.469 1.00 65.62 110 LEU A N 1
ATOM 861 C CA . LEU A 1 110 ? -10.657 -13.066 -5.203 1.00 65.62 110 LEU A CA 1
ATOM 862 C C . LEU A 1 110 ? -11.308 -12.048 -4.278 1.00 65.62 110 LEU A C 1
ATOM 864 O O . LEU A 1 110 ? -12.390 -12.290 -3.757 1.00 65.62 110 LEU A O 1
ATOM 868 N N . VAL A 1 111 ? -10.669 -10.900 -4.062 1.00 67.44 111 VAL A N 1
ATOM 869 C CA . VAL A 1 111 ? -11.101 -9.972 -3.008 1.00 67.44 111 VAL A CA 1
ATOM 870 C C . VAL A 1 111 ? -12.391 -9.239 -3.377 1.00 67.44 111 VAL A C 1
ATOM 872 O O . VAL A 1 111 ? -13.281 -9.113 -2.543 1.00 67.44 111 VAL A O 1
ATOM 875 N N . THR A 1 112 ? -12.524 -8.794 -4.625 1.00 65.00 112 THR A N 1
ATOM 876 C CA . THR A 1 112 ? -13.765 -8.183 -5.141 1.00 65.00 112 THR A CA 1
ATOM 877 C C . THR A 1 112 ? -14.942 -9.161 -5.121 1.00 65.00 112 THR A C 1
ATOM 879 O O . THR A 1 112 ? -16.021 -8.788 -4.660 1.00 65.00 112 THR A O 1
ATOM 882 N N . TYR A 1 113 ? -14.699 -10.418 -5.507 1.00 60.94 113 TYR A N 1
ATOM 883 C CA . TYR A 1 113 ? -15.684 -11.501 -5.466 1.00 60.94 113 TYR A CA 1
ATOM 884 C C . TYR A 1 113 ? -16.109 -11.855 -4.029 1.00 60.94 113 TYR A C 1
ATOM 886 O O . TYR A 1 113 ? -17.295 -11.839 -3.709 1.00 60.94 113 TYR A O 1
ATOM 894 N N . VAL A 1 114 ? -15.152 -12.103 -3.126 1.00 67.50 114 VAL A N 1
ATOM 895 C CA . VAL A 1 114 ? -15.418 -12.499 -1.727 1.00 67.50 114 VAL A CA 1
ATOM 896 C C . VAL A 1 114 ? -16.097 -11.386 -0.925 1.00 67.50 114 VAL A C 1
ATOM 898 O O . VAL A 1 114 ? -16.923 -11.673 -0.061 1.00 67.50 114 VAL A O 1
ATOM 901 N N . LEU A 1 115 ? -15.774 -10.118 -1.194 1.00 66.19 115 LEU A N 1
ATOM 902 C CA . LEU A 1 115 ? -16.382 -8.978 -0.498 1.00 66.19 115 LEU A CA 1
ATOM 903 C C . LEU A 1 115 ? -17.720 -8.527 -1.108 1.00 66.19 115 LEU A C 1
ATOM 905 O O . LEU A 1 115 ? -18.326 -7.594 -0.583 1.00 66.19 115 LEU A O 1
ATOM 909 N N . GLY A 1 116 ? -18.183 -9.158 -2.196 1.00 61.34 116 GLY A N 1
ATOM 910 C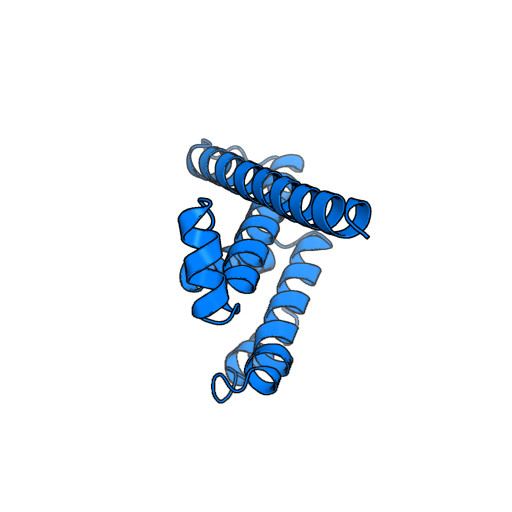 CA . GLY A 1 116 ? -19.450 -8.815 -2.849 1.00 61.34 116 GLY A CA 1
ATOM 911 C C . GLY A 1 116 ? -19.483 -7.392 -3.418 1.00 61.34 116 GLY A C 1
ATOM 912 O O . GLY A 1 116 ? -20.544 -6.775 -3.469 1.00 61.34 116 GLY A O 1
ATOM 913 N N . LEU A 1 117 ? -18.326 -6.847 -3.817 1.00 59.56 117 LEU A N 1
ATOM 914 C CA . LEU A 1 117 ? -18.181 -5.463 -4.296 1.00 59.56 117 LEU A CA 1
ATOM 915 C C . LEU A 1 117 ? -18.578 -5.277 -5.782 1.00 59.56 117 LEU A C 1
ATOM 917 O O . LEU A 1 117 ? -18.354 -4.198 -6.330 1.00 59.56 117 LEU A O 1
ATOM 921 N N . GLY A 1 118 ? -19.168 -6.299 -6.414 1.00 57.56 118 GLY A N 1
ATOM 922 C CA . GLY A 1 118 ? -19.498 -6.367 -7.847 1.00 57.56 118 GLY A CA 1
ATOM 923 C C . GLY A 1 118 ? -18.544 -7.270 -8.640 1.00 57.56 118 GLY A C 1
ATOM 924 O O . GLY A 1 118 ? -17.571 -7.781 -8.079 1.00 57.56 118 GLY A O 1
ATOM 925 N N . ASP A 1 119 ? -18.825 -7.462 -9.936 1.00 49.25 119 ASP A N 1
ATOM 926 C CA . ASP A 1 119 ? -17.957 -8.218 -10.849 1.00 49.25 119 ASP A CA 1
ATOM 927 C C . ASP A 1 119 ? -16.577 -7.551 -10.901 1.00 49.25 119 ASP A C 1
ATOM 929 O O . ASP A 1 119 ? -16.433 -6.387 -11.285 1.00 49.25 119 ASP A O 1
ATOM 933 N N . GLY A 1 120 ? -15.550 -8.267 -10.441 1.00 52.78 120 GLY A N 1
ATOM 934 C CA . GLY A 1 120 ? -14.168 -7.823 -10.573 1.00 52.78 120 GLY A CA 1
ATOM 935 C C . GLY A 1 120 ? -13.825 -7.549 -12.040 1.00 52.78 120 GLY A C 1
ATOM 936 O O . GLY A 1 120 ? -14.400 -8.143 -12.946 1.00 52.78 120 GLY A O 1
ATOM 937 N N . ASP A 1 121 ? -12.883 -6.639 -12.290 1.00 63.25 121 ASP A N 1
ATOM 938 C CA . ASP A 1 121 ? -12.406 -6.349 -13.648 1.00 63.25 121 ASP A CA 1
ATOM 939 C C . ASP A 1 121 ? -11.533 -7.509 -14.167 1.00 63.25 121 ASP A C 1
ATOM 941 O O . ASP A 1 121 ? -10.298 -7.487 -14.105 1.00 63.25 121 ASP A O 1
ATOM 945 N N . ILE A 1 122 ? -12.207 -8.576 -14.606 1.00 62.00 122 ILE A N 1
ATOM 946 C CA . ILE A 1 122 ? -11.592 -9.802 -15.126 1.00 62.00 122 ILE A CA 1
ATOM 947 C C . ILE A 1 122 ? -10.809 -9.511 -16.410 1.00 62.00 122 ILE A C 1
ATOM 949 O O . ILE A 1 122 ? -9.811 -10.179 -16.693 1.00 62.00 122 ILE A O 1
ATOM 953 N N . GLU A 1 123 ? -11.196 -8.482 -17.164 1.00 65.19 123 GLU A N 1
ATOM 954 C CA . GLU A 1 123 ? -10.505 -8.088 -18.386 1.00 65.19 123 GLU A CA 1
ATOM 955 C C . GLU A 1 123 ? -9.140 -7.457 -18.078 1.00 65.19 123 GLU A C 1
ATOM 957 O O . GLU A 1 123 ? -8.132 -7.835 -18.684 1.00 65.19 123 GLU A O 1
ATOM 962 N N . LEU A 1 124 ? -9.064 -6.580 -17.071 1.00 66.06 124 LEU A N 1
ATOM 963 C CA . LEU A 1 124 ? -7.794 -6.037 -16.587 1.00 66.06 124 LEU A CA 1
ATOM 964 C C . LEU A 1 124 ? -6.899 -7.128 -15.983 1.00 66.06 124 LEU A C 1
ATOM 966 O O . LEU A 1 124 ? -5.698 -7.158 -16.262 1.00 66.06 124 LEU A O 1
ATOM 970 N N . ALA A 1 125 ? -7.471 -8.048 -15.200 1.00 59.72 125 ALA A N 1
ATOM 971 C CA . ALA A 1 125 ? -6.730 -9.180 -14.641 1.00 59.72 125 ALA A CA 1
ATOM 972 C C . ALA A 1 125 ? -6.147 -10.079 -15.745 1.00 59.72 125 ALA A C 1
ATOM 974 O O . ALA A 1 125 ? -4.988 -10.485 -15.665 1.00 59.72 125 ALA A O 1
ATOM 975 N N . SER A 1 126 ? -6.919 -10.323 -16.806 1.00 64.00 126 SER A N 1
ATOM 976 C CA . SER A 1 126 ? -6.481 -11.117 -17.957 1.00 64.00 126 SER A CA 1
ATOM 977 C C . SER A 1 126 ? -5.361 -10.426 -18.732 1.00 64.00 126 SER A C 1
ATOM 979 O O . SER A 1 126 ? -4.392 -11.079 -19.108 1.00 64.00 126 SER A O 1
ATOM 981 N N . ARG A 1 127 ? -5.430 -9.100 -18.912 1.00 71.31 127 ARG A N 1
ATOM 982 C CA . ARG A 1 127 ? -4.363 -8.326 -19.573 1.00 71.31 127 ARG A CA 1
ATOM 983 C C . ARG A 1 127 ? -3.057 -8.318 -18.778 1.00 71.31 127 ARG A C 1
ATOM 985 O O . ARG A 1 127 ? -1.994 -8.391 -19.380 1.00 71.31 127 ARG A O 1
ATOM 992 N N . LEU A 1 128 ? -3.125 -8.273 -17.446 1.00 64.44 128 LEU A N 1
ATOM 993 C CA . LEU A 1 128 ? -1.944 -8.316 -16.570 1.00 64.44 128 LEU A CA 1
ATOM 994 C C . LEU A 1 128 ? -1.268 -9.698 -16.505 1.00 64.44 128 LEU A C 1
ATOM 996 O O . LEU A 1 128 ? -0.114 -9.785 -16.088 1.00 64.44 128 LEU A O 1
ATOM 1000 N N . LEU A 1 129 ? -1.973 -10.772 -16.879 1.00 63.38 129 LEU A N 1
ATOM 1001 C CA . LEU A 1 129 ? -1.444 -12.142 -16.901 1.00 63.38 129 LEU A CA 1
ATOM 1002 C C . LEU A 1 129 ? -0.715 -12.495 -18.204 1.00 63.38 129 LEU A C 1
ATOM 1004 O O . LEU A 1 129 ? -0.024 -13.514 -18.242 1.00 63.38 129 LEU A O 1
ATOM 1008 N N . ILE A 1 130 ? -0.852 -11.684 -19.256 1.00 60.12 130 ILE A N 1
ATOM 1009 C CA . ILE A 1 130 ? -0.126 -11.902 -20.508 1.00 60.12 130 ILE A CA 1
ATOM 1010 C C . ILE A 1 130 ? 1.330 -11.472 -20.276 1.00 60.12 130 ILE A C 1
ATOM 1012 O O . ILE A 1 130 ? 1.570 -10.307 -19.949 1.00 60.12 130 ILE A O 1
ATOM 1016 N N . PRO A 1 131 ? 2.310 -12.386 -20.399 1.00 51.16 131 PRO A N 1
ATOM 1017 C CA . PRO A 1 131 ? 3.710 -12.014 -20.285 1.00 51.16 131 PRO A CA 1
ATOM 1018 C C . PRO A 1 131 ? 4.077 -11.095 -21.455 1.00 51.16 131 PRO A C 1
ATOM 1020 O O . PRO A 1 131 ? 3.740 -11.397 -22.600 1.00 51.16 131 PRO A O 1
ATOM 1023 N N . VAL A 1 132 ? 4.743 -9.977 -21.149 1.00 52.84 132 VAL A N 1
ATOM 1024 C CA . VAL A 1 132 ? 5.416 -9.131 -22.150 1.00 52.84 132 VAL A CA 1
ATOM 1025 C C . VAL A 1 132 ? 6.654 -9.853 -22.662 1.00 52.84 132 VAL A C 1
ATOM 1027 O O . VAL A 1 132 ? 7.411 -10.368 -21.803 1.00 52.84 132 VAL A O 1
#